Protein AF-A0A918NI86-F1 (afdb_monomer_lite)

Organism: NCBI:txid1220491

Secondary structure (DSSP, 8-state):
--PPPP-------------------------EEE-TTS-EEE-PPPTTEEEEEEE-SS-EEEEEEEEPSSSS--EEEEEEEE-SS-EEEEE-HHHHHTT--TTEEEEEEEEEEEGGG--EEEEEEETT-GGG-EEEEE-TT--EE-S--GGG--EE-

Structure (mmCIF, N/CA/C/O backbone):
data_AF-A0A918NI86-F1
#
_entry.id   AF-A0A918NI86-F1
#
loop_
_atom_site.group_PDB
_atom_site.id
_atom_site.type_symbol
_atom_site.label_atom_id
_atom_site.label_alt_id
_atom_site.label_comp_id
_atom_site.label_asym_id
_atom_site.label_entity_id
_atom_site.label_seq_id
_atom_site.pdbx_PDB_ins_code
_atom_site.Cartn_x
_atom_site.Cartn_y
_atom_site.Cartn_z
_atom_site.occupancy
_atom_site.B_iso_or_equiv
_atom_site.auth_seq_id
_atom_site.auth_comp_id
_atom_site.auth_asym_id
_atom_site.auth_atom_id
_atom_site.pdbx_PDB_model_num
ATOM 1 N N . MET A 1 1 ? 76.758 22.422 -2.476 1.00 47.75 1 MET A N 1
ATOM 2 C CA . MET A 1 1 ? 76.727 22.573 -1.001 1.00 47.75 1 MET A CA 1
ATOM 3 C C . MET A 1 1 ? 77.207 23.977 -0.661 1.00 47.75 1 MET A C 1
ATOM 5 O O . MET A 1 1 ? 78.309 24.311 -1.074 1.00 47.75 1 MET A O 1
ATOM 9 N N . PRO A 1 2 ? 76.367 24.819 -0.034 1.00 40.97 2 PRO A N 1
ATOM 10 C CA . PRO A 1 2 ? 76.560 25.102 1.392 1.00 40.97 2 PRO A CA 1
ATOM 11 C C . PRO A 1 2 ? 75.254 25.178 2.208 1.00 40.97 2 PRO A C 1
ATOM 13 O O . PRO A 1 2 ? 74.154 25.306 1.681 1.00 40.97 2 PRO A O 1
ATOM 16 N N . LYS A 1 3 ? 75.437 25.032 3.523 1.00 38.94 3 LYS A N 1
ATOM 17 C CA . LYS A 1 3 ? 74.439 24.899 4.589 1.00 38.94 3 LYS A CA 1
ATOM 18 C C . LYS A 1 3 ? 73.892 26.266 5.022 1.00 38.94 3 LYS A C 1
ATOM 20 O O . LYS A 1 3 ? 74.686 27.159 5.302 1.00 38.94 3 LYS A O 1
ATOM 25 N N . LEU A 1 4 ? 72.576 26.381 5.214 1.00 39.12 4 LEU A N 1
ATOM 26 C CA . LEU A 1 4 ? 71.973 27.428 6.048 1.00 39.12 4 LEU A CA 1
ATOM 27 C C . LEU A 1 4 ? 71.692 26.884 7.458 1.00 39.12 4 LEU A C 1
ATOM 29 O O . LEU A 1 4 ? 71.091 25.824 7.627 1.00 39.12 4 LEU A O 1
ATOM 33 N N . LYS A 1 5 ? 72.183 27.621 8.461 1.00 43.47 5 LYS A N 1
ATOM 34 C CA . LYS A 1 5 ? 71.916 27.461 9.900 1.00 43.47 5 LYS A CA 1
ATOM 35 C C . LYS A 1 5 ? 70.569 28.111 10.280 1.00 43.47 5 LYS A C 1
ATOM 37 O O . LYS A 1 5 ? 70.085 28.960 9.534 1.00 43.47 5 LYS A O 1
ATOM 42 N N . PRO A 1 6 ? 69.975 27.737 11.430 1.00 50.41 6 PRO A N 1
ATOM 43 C CA . PRO A 1 6 ? 68.584 28.036 11.756 1.00 50.41 6 PRO A CA 1
ATOM 44 C C . PRO A 1 6 ? 68.422 29.416 12.406 1.00 50.41 6 PRO A C 1
ATOM 46 O O . PRO A 1 6 ? 69.240 29.812 13.237 1.00 50.41 6 PRO A O 1
ATOM 49 N N . SER A 1 7 ? 67.325 30.107 12.088 1.00 40.97 7 SER A N 1
ATOM 50 C CA . SER A 1 7 ? 66.825 31.235 12.879 1.00 40.97 7 SER A CA 1
ATOM 51 C C . SER A 1 7 ? 65.544 30.828 13.601 1.00 40.97 7 SER A C 1
ATOM 53 O O . SER A 1 7 ? 64.702 30.109 13.063 1.00 40.97 7 SER A O 1
ATOM 55 N N . LYS A 1 8 ? 65.462 31.242 14.862 1.00 45.00 8 LYS A N 1
ATOM 56 C CA . LYS A 1 8 ? 64.440 30.882 15.837 1.00 45.00 8 LYS A CA 1
ATOM 57 C C . LYS A 1 8 ? 63.137 31.646 15.58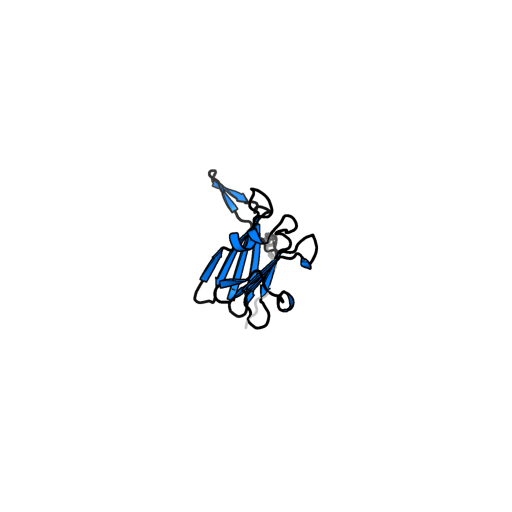4 1.00 45.00 8 LYS A C 1
ATOM 59 O O . LYS A 1 8 ? 63.160 32.845 15.351 1.00 45.00 8 LYS A O 1
ATOM 64 N N . ALA A 1 9 ? 62.042 30.917 15.782 1.00 42.56 9 ALA A N 1
ATOM 65 C CA . ALA A 1 9 ? 60.809 31.34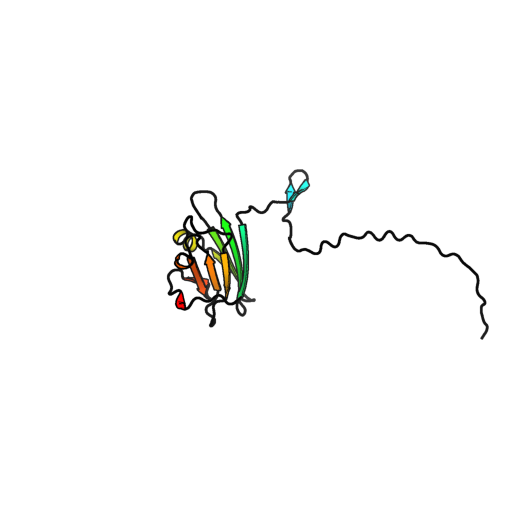3 16.441 1.00 42.56 9 ALA A CA 1
ATOM 66 C C . ALA A 1 9 ? 60.077 32.592 15.913 1.00 42.56 9 ALA A C 1
ATOM 68 O O . ALA A 1 9 ? 60.376 33.720 16.282 1.00 42.56 9 ALA A O 1
ATOM 69 N N . ALA A 1 10 ? 58.958 32.336 15.240 1.00 41.81 10 ALA A N 1
ATOM 70 C CA . ALA A 1 10 ? 57.693 32.992 15.559 1.00 41.81 10 ALA A CA 1
ATOM 71 C C . ALA A 1 10 ? 56.570 31.992 15.250 1.00 41.81 10 ALA A C 1
ATOM 73 O O . ALA A 1 10 ? 56.062 31.916 14.134 1.00 41.81 10 ALA A O 1
ATOM 74 N N . ALA A 1 11 ? 56.244 31.151 16.234 1.00 45.44 11 ALA A N 1
ATOM 75 C CA . ALA A 1 11 ? 55.051 30.320 16.190 1.00 45.44 11 ALA A CA 1
ATOM 76 C C . ALA A 1 11 ? 53.835 31.246 16.323 1.00 45.44 11 ALA A C 1
ATOM 78 O O . ALA A 1 11 ? 53.430 31.609 17.425 1.00 45.44 11 ALA A O 1
ATOM 79 N N . MET A 1 12 ? 53.291 31.681 15.188 1.00 41.47 12 MET A N 1
ATOM 80 C CA . MET A 1 12 ? 51.994 32.342 15.146 1.00 41.47 12 MET A CA 1
ATOM 81 C C . MET A 1 12 ? 50.923 31.278 15.395 1.00 41.47 12 MET A C 1
ATOM 83 O O . MET A 1 12 ? 50.584 30.489 14.513 1.00 41.47 12 MET A O 1
ATOM 87 N N . LEU A 1 13 ? 50.420 31.257 16.630 1.00 45.16 13 LEU A N 1
ATOM 88 C CA . LEU A 1 13 ? 49.147 30.655 17.008 1.00 45.16 13 LEU A CA 1
ATOM 89 C C . LEU A 1 13 ? 48.042 31.285 16.152 1.00 45.16 13 LEU A C 1
ATOM 91 O O . LEU A 1 13 ? 47.455 32.304 16.510 1.00 45.16 13 LEU A O 1
ATOM 95 N N . THR A 1 14 ? 47.751 30.678 15.007 1.00 51.53 14 THR A N 1
ATOM 96 C CA . THR A 1 14 ? 46.456 30.862 14.364 1.00 51.53 14 THR A CA 1
ATOM 97 C C . THR A 1 14 ? 45.475 29.990 15.127 1.00 51.53 14 THR A C 1
ATOM 99 O O . THR A 1 14 ? 45.365 28.784 14.917 1.00 51.53 14 THR A O 1
ATOM 102 N N . LEU A 1 15 ? 44.799 30.628 16.084 1.00 43.72 15 LEU A N 1
ATOM 103 C CA . LEU A 1 15 ? 43.601 30.124 16.735 1.00 43.72 15 LEU A CA 1
ATOM 104 C C . LEU A 1 15 ? 42.500 30.049 15.666 1.00 43.72 15 LEU A C 1
ATOM 106 O O . LEU A 1 15 ? 41.651 30.927 15.543 1.00 43.72 15 LEU A O 1
ATOM 110 N N . GLY A 1 16 ? 42.586 29.026 14.817 1.00 43.56 16 GLY A N 1
ATOM 111 C CA . GLY A 1 16 ? 41.539 28.662 13.884 1.00 43.56 16 GLY A CA 1
ATOM 112 C C . GLY A 1 16 ? 40.368 28.166 14.705 1.00 43.56 16 GLY A C 1
ATOM 113 O O . GLY A 1 16 ? 40.366 27.030 15.172 1.00 43.56 16 GLY A O 1
ATOM 114 N N . MET A 1 17 ? 39.405 29.054 14.922 1.00 42.84 17 MET A N 1
ATOM 115 C CA . MET A 1 17 ? 38.090 28.745 15.454 1.00 42.84 17 MET A CA 1
ATOM 116 C C . MET A 1 17 ? 37.458 27.735 14.486 1.00 42.84 17 MET A C 1
ATOM 118 O O . MET A 1 17 ? 36.810 28.111 13.511 1.00 42.84 17 MET A O 1
ATOM 122 N N . LEU A 1 18 ? 37.728 26.441 14.700 1.00 42.84 18 LEU A N 1
ATOM 123 C CA . LEU A 1 18 ? 36.951 25.368 14.105 1.00 42.84 18 LEU A CA 1
ATOM 124 C C . LEU A 1 18 ? 35.541 25.582 14.636 1.00 42.84 18 LEU A C 1
ATOM 126 O O . LEU A 1 18 ? 35.216 25.197 15.758 1.00 42.84 18 LEU A O 1
ATOM 130 N N . MET A 1 19 ? 34.716 26.248 13.832 1.00 47.19 19 MET A N 1
ATOM 131 C CA . MET A 1 19 ? 33.282 26.118 13.950 1.00 47.19 19 MET A CA 1
ATOM 132 C C . MET A 1 19 ? 33.003 24.634 13.762 1.00 47.19 19 MET A C 1
ATOM 134 O O . MET A 1 19 ? 32.966 24.124 12.642 1.00 47.19 19 MET A O 1
ATOM 138 N N . ALA A 1 20 ? 32.889 23.926 14.882 1.00 45.69 20 ALA A N 1
ATOM 139 C CA . ALA A 1 20 ? 32.252 22.635 14.933 1.00 45.69 20 ALA A CA 1
ATOM 140 C C . ALA A 1 20 ? 30.808 22.883 14.497 1.00 45.69 20 ALA A C 1
ATOM 142 O O . ALA A 1 20 ? 29.939 23.205 15.304 1.00 45.69 20 ALA A O 1
ATOM 143 N N . LEU A 1 21 ? 30.579 22.816 13.185 1.00 43.19 21 LEU A N 1
ATOM 144 C CA . LEU A 1 21 ? 29.254 22.591 12.641 1.00 43.19 21 LEU A CA 1
ATOM 145 C C . LEU A 1 21 ? 28.730 21.366 13.390 1.00 43.19 21 LEU A C 1
ATOM 147 O O . LEU A 1 21 ? 29.396 20.324 13.341 1.00 43.19 21 LEU A O 1
ATOM 151 N N . PRO A 1 22 ? 27.614 21.470 14.131 1.00 40.22 22 PRO A N 1
ATOM 152 C CA . PRO A 1 22 ? 27.037 20.298 14.752 1.00 40.22 22 PRO A CA 1
ATOM 153 C C . PRO A 1 22 ? 26.789 19.299 13.627 1.00 40.22 22 PRO A C 1
ATOM 155 O O . PRO A 1 22 ? 26.031 19.569 12.692 1.00 40.22 22 PRO A O 1
ATOM 158 N N . GLN A 1 23 ? 27.498 18.173 13.683 1.00 42.09 23 GLN A N 1
ATOM 159 C CA . GLN A 1 23 ? 27.260 17.037 12.811 1.00 42.09 23 GLN A CA 1
ATOM 160 C C . GLN A 1 23 ? 25.891 16.478 13.191 1.00 42.09 23 GLN A C 1
ATOM 162 O O . GLN A 1 23 ? 25.770 15.545 13.980 1.00 42.09 23 GLN A O 1
ATOM 167 N N . LEU A 1 24 ? 24.838 17.089 12.647 1.00 39.25 24 LEU A N 1
ATOM 168 C CA . LEU A 1 24 ? 23.492 16.543 12.640 1.00 39.25 24 LEU A CA 1
ATOM 169 C C . LEU A 1 24 ? 23.485 15.373 11.657 1.00 39.25 24 LEU A C 1
ATOM 171 O O . LEU A 1 24 ? 22.993 15.457 10.535 1.00 39.25 24 LEU A O 1
ATOM 175 N N . SER A 1 25 ? 24.078 14.266 12.092 1.00 45.84 25 SER A N 1
ATOM 176 C CA . SER A 1 25 ? 23.818 12.960 11.517 1.00 45.84 25 SER A CA 1
ATOM 177 C C . SER A 1 25 ? 22.459 12.495 12.039 1.00 45.84 25 SER A C 1
ATOM 179 O O . SER A 1 25 ? 22.364 11.904 13.108 1.00 45.84 25 SER A O 1
ATOM 181 N N . SER A 1 26 ? 21.390 12.854 11.327 1.00 37.34 26 SER A N 1
ATOM 182 C CA . SER A 1 26 ? 20.126 12.108 11.307 1.00 37.34 26 SER A CA 1
ATOM 183 C C . SER A 1 26 ? 19.201 12.674 10.232 1.00 37.34 26 SER A C 1
ATOM 185 O O . SER A 1 26 ? 18.771 13.827 10.283 1.00 37.34 26 SER A O 1
ATOM 187 N N . ALA A 1 27 ? 18.847 11.819 9.278 1.00 51.34 27 ALA A N 1
ATOM 188 C CA . ALA A 1 27 ? 17.805 12.044 8.295 1.00 51.34 27 ALA A CA 1
ATOM 189 C C . ALA A 1 27 ? 16.441 12.278 8.971 1.00 51.34 27 ALA A C 1
ATOM 191 O O . ALA A 1 27 ? 15.904 11.391 9.623 1.00 51.34 27 ALA A O 1
ATOM 192 N N . ASN A 1 28 ? 15.872 13.468 8.781 1.00 39.81 28 ASN A N 1
ATOM 193 C CA . ASN A 1 28 ? 14.433 13.737 8.797 1.00 39.81 28 ASN A CA 1
ATOM 194 C C . ASN A 1 28 ? 14.230 15.107 8.145 1.00 39.81 28 ASN A C 1
ATOM 196 O O . ASN A 1 28 ? 14.284 16.138 8.806 1.00 39.81 28 ASN A O 1
ATOM 200 N N . GLY A 1 29 ? 14.067 15.141 6.818 1.00 45.06 29 GLY A N 1
ATOM 201 C CA . GLY A 1 29 ? 13.841 16.400 6.107 1.00 45.06 29 GLY A CA 1
ATOM 202 C C . GLY A 1 29 ? 12.597 17.096 6.660 1.00 45.06 29 GLY A C 1
ATOM 203 O O . GLY A 1 29 ? 11.499 16.549 6.545 1.00 45.06 29 GLY A O 1
ATOM 204 N N . VAL A 1 30 ? 12.764 18.266 7.274 1.00 51.97 30 VAL A N 1
ATOM 205 C CA . VAL A 1 30 ? 11.662 19.127 7.718 1.00 51.97 30 VAL A CA 1
ATOM 206 C C . VAL A 1 30 ? 11.119 19.834 6.481 1.00 51.97 30 VAL A C 1
ATOM 208 O O . VAL A 1 30 ? 11.858 20.499 5.759 1.00 51.97 30 VAL A O 1
ATOM 211 N N . SER A 1 31 ? 9.832 19.647 6.188 1.00 59.88 31 SER A N 1
ATOM 212 C CA . SER A 1 31 ? 9.180 20.383 5.105 1.00 59.88 31 SER A CA 1
ATOM 213 C C . SER A 1 31 ? 8.971 21.822 5.571 1.00 59.88 31 SER A C 1
ATOM 215 O O . SER A 1 31 ? 8.293 22.047 6.567 1.00 59.88 31 SER A O 1
ATOM 217 N N . VAL A 1 32 ? 9.571 22.789 4.878 1.00 70.69 32 VAL A N 1
ATOM 218 C CA . VAL A 1 32 ? 9.447 24.217 5.200 1.00 70.69 32 VAL A CA 1
ATOM 219 C C . VAL A 1 32 ? 8.579 24.926 4.166 1.00 70.69 32 VAL A C 1
ATOM 221 O O . VAL A 1 32 ? 8.672 24.639 2.972 1.00 70.69 32 VAL A O 1
ATOM 224 N N . LYS A 1 33 ? 7.736 25.857 4.615 1.00 73.81 33 LYS A N 1
ATOM 225 C CA . LYS A 1 33 ? 6.967 26.763 3.749 1.00 73.81 33 LYS A CA 1
ATOM 226 C C . LYS A 1 33 ? 7.382 28.200 4.049 1.00 73.81 33 LYS A C 1
ATOM 228 O O . LYS A 1 33 ? 7.582 28.554 5.208 1.00 73.81 33 LYS A O 1
ATOM 233 N N . ARG A 1 34 ? 7.511 29.024 3.008 1.00 82.94 34 ARG A N 1
ATOM 234 C CA . ARG A 1 34 ? 7.725 30.468 3.153 1.00 82.94 34 ARG A CA 1
ATOM 235 C C . ARG A 1 34 ? 6.374 31.146 3.387 1.00 82.94 34 ARG A C 1
ATOM 237 O O . ARG A 1 34 ? 5.466 30.963 2.577 1.00 82.94 34 ARG A O 1
ATOM 244 N N . GLY A 1 35 ? 6.232 31.853 4.504 1.00 77.25 35 GLY A N 1
ATOM 245 C CA . GLY A 1 35 ? 5.045 32.652 4.802 1.00 77.25 35 GLY A CA 1
ATOM 246 C C . GLY A 1 35 ? 5.022 33.966 4.026 1.00 77.25 35 GLY A C 1
ATOM 247 O O . GLY A 1 35 ? 6.013 34.358 3.406 1.00 77.25 35 GLY A O 1
ATOM 248 N N . GLU A 1 36 ? 3.878 34.646 4.069 1.00 78.44 36 GLU A N 1
ATOM 249 C CA . GLU A 1 36 ? 3.674 35.956 3.427 1.00 78.44 36 GLU A CA 1
ATOM 250 C C . GLU A 1 36 ? 4.553 37.056 4.041 1.00 78.44 36 GLU A C 1
ATOM 252 O O . GLU A 1 36 ? 4.890 38.030 3.377 1.00 78.44 36 GLU A O 1
ATOM 257 N N . ASP A 1 37 ? 5.011 36.856 5.277 1.00 81.44 37 ASP A N 1
ATOM 258 C CA . ASP A 1 37 ? 5.978 37.705 5.977 1.00 81.44 37 ASP A CA 1
ATOM 259 C C . ASP A 1 37 ? 7.443 37.422 5.581 1.00 81.44 37 ASP A C 1
ATOM 261 O O . ASP A 1 37 ? 8.381 38.011 6.121 1.00 81.44 37 ASP A O 1
ATOM 265 N N . GLY A 1 38 ? 7.659 36.489 4.650 1.00 76.75 38 GLY A N 1
ATOM 266 C CA . GLY A 1 38 ? 8.971 36.088 4.163 1.00 76.75 38 GLY A CA 1
ATOM 267 C C . GLY A 1 38 ? 9.740 35.138 5.083 1.00 76.75 38 GLY A C 1
ATOM 268 O O . GLY A 1 38 ? 10.839 34.732 4.693 1.00 76.75 38 GLY A O 1
ATOM 269 N N . ARG A 1 39 ? 9.194 34.746 6.244 1.00 78.69 39 ARG A N 1
ATOM 270 C CA . ARG A 1 39 ? 9.834 33.794 7.165 1.00 78.69 39 ARG A CA 1
ATOM 271 C C . ARG A 1 39 ? 9.581 32.350 6.741 1.00 78.69 39 ARG A C 1
ATOM 273 O O . ARG A 1 39 ? 8.591 32.031 6.082 1.00 78.69 39 ARG A O 1
ATOM 280 N N . TYR A 1 40 ? 10.503 31.462 7.108 1.00 70.81 40 TYR A N 1
ATOM 281 C CA . TYR A 1 40 ? 10.361 30.026 6.877 1.00 70.81 40 TYR A CA 1
ATOM 282 C C . TYR A 1 40 ? 9.749 29.365 8.105 1.00 70.81 40 TYR A C 1
ATOM 284 O O . TYR A 1 40 ? 10.294 29.455 9.202 1.00 70.81 40 TYR A O 1
ATOM 292 N N . TYR A 1 41 ? 8.637 28.672 7.895 1.00 70.00 41 TYR A N 1
ATOM 293 C CA . TYR A 1 41 ? 7.942 27.923 8.930 1.00 70.00 41 TYR A CA 1
ATOM 294 C C . TYR A 1 41 ? 8.146 26.436 8.698 1.00 70.00 41 TYR A C 1
ATOM 296 O O . TYR A 1 41 ? 7.972 25.946 7.576 1.00 70.00 41 TYR A O 1
ATOM 304 N N . ALA A 1 42 ? 8.498 25.719 9.764 1.00 64.38 42 ALA A N 1
ATOM 305 C CA . ALA A 1 42 ? 8.408 24.272 9.771 1.00 64.38 42 ALA A CA 1
ATOM 306 C C . ALA A 1 42 ? 6.931 23.901 9.618 1.00 64.38 42 ALA A C 1
ATOM 308 O O . ALA A 1 42 ? 6.098 24.256 10.448 1.00 64.38 42 ALA A O 1
ATOM 309 N N . VAL A 1 43 ? 6.601 23.222 8.525 1.00 62.50 43 VAL A N 1
ATOM 310 C CA . VAL A 1 43 ? 5.285 22.621 8.363 1.00 62.50 43 VAL A CA 1
ATOM 311 C C . VAL A 1 43 ? 5.330 21.324 9.150 1.00 62.50 43 VAL A C 1
ATOM 313 O O . VAL A 1 43 ? 6.003 20.371 8.742 1.00 62.50 43 VAL A O 1
ATOM 316 N N . GLU A 1 44 ? 4.640 21.290 10.289 1.00 47.03 44 GLU A N 1
ATOM 317 C CA . GLU A 1 44 ? 4.349 20.021 10.943 1.00 47.03 44 GLU A CA 1
ATOM 318 C C . GLU A 1 44 ? 3.646 19.126 9.927 1.00 47.03 44 GLU A C 1
ATOM 320 O O . GLU A 1 44 ? 2.616 19.479 9.346 1.00 47.03 44 GLU A O 1
ATOM 325 N N . ARG A 1 45 ? 4.246 17.963 9.654 1.00 54.03 45 ARG A N 1
ATOM 326 C CA . ARG A 1 45 ? 3.550 16.942 8.882 1.00 54.03 45 ARG A CA 1
ATOM 327 C C . ARG A 1 45 ? 2.332 16.560 9.704 1.00 54.03 45 ARG A C 1
ATOM 329 O O . ARG A 1 45 ? 2.514 16.232 10.878 1.00 54.03 45 ARG A O 1
ATOM 336 N N . PRO A 1 46 ? 1.125 16.575 9.125 1.00 53.19 46 PRO A N 1
ATOM 337 C CA . PRO A 1 46 ? -0.020 16.109 9.871 1.00 53.19 46 PRO A CA 1
ATOM 338 C C . PRO A 1 46 ? 0.279 14.664 10.292 1.00 53.19 46 PRO A C 1
ATOM 340 O O . PRO A 1 46 ? 0.715 13.846 9.476 1.00 53.19 46 PRO A O 1
ATOM 343 N N . SER A 1 47 ? 0.111 14.367 11.583 1.00 55.72 47 SER A N 1
ATOM 344 C CA . SER A 1 47 ? 0.347 13.037 12.176 1.00 55.72 47 SER A CA 1
ATOM 345 C C . SER A 1 47 ? -0.470 11.931 11.493 1.00 55.72 47 SER A C 1
ATOM 347 O O . SER A 1 47 ? -0.189 10.744 11.653 1.00 55.72 47 SER A O 1
ATOM 349 N N . SER A 1 48 ? -1.450 12.337 10.687 1.00 69.69 48 SER A N 1
ATOM 350 C CA . SER A 1 48 ? -2.272 11.527 9.810 1.00 69.69 48 SER A CA 1
ATOM 351 C C . SER A 1 48 ? -1.602 11.073 8.516 1.00 69.69 48 SER A C 1
ATOM 353 O O . SER A 1 48 ? -2.263 10.351 7.786 1.00 69.69 48 SER A O 1
ATOM 355 N N . MET A 1 49 ? -0.359 11.450 8.184 1.00 76.50 49 MET A N 1
ATOM 356 C CA . MET A 1 49 ? 0.288 11.047 6.924 1.00 76.50 49 MET A CA 1
ATOM 357 C C . MET A 1 49 ? 1.451 10.071 7.137 1.00 76.50 49 MET A C 1
ATOM 359 O O . MET A 1 49 ? 2.427 10.382 7.820 1.00 76.50 49 MET A O 1
ATOM 363 N N . GLN A 1 50 ? 1.411 8.926 6.455 1.00 80.81 50 GLN A N 1
ATOM 364 C CA . GLN A 1 50 ? 2.505 7.962 6.387 1.00 80.81 50 GLN A CA 1
ATOM 365 C C . GLN A 1 50 ? 3.006 7.757 4.965 1.00 80.81 50 GLN A C 1
ATOM 367 O O . GLN A 1 50 ? 2.263 7.823 3.988 1.00 80.81 50 GLN A O 1
ATOM 372 N N . ARG A 1 51 ? 4.313 7.519 4.849 1.00 84.75 51 ARG A N 1
ATOM 373 C CA . ARG A 1 51 ? 4.969 7.216 3.580 1.00 84.75 51 ARG A CA 1
ATOM 374 C C . ARG A 1 51 ? 5.774 5.942 3.734 1.00 84.75 51 ARG A C 1
ATOM 376 O O . ARG A 1 51 ? 6.560 5.823 4.672 1.0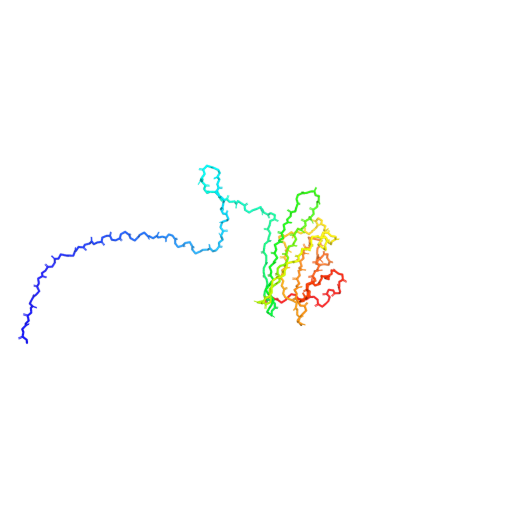0 84.75 51 ARG A O 1
ATOM 383 N N . ARG A 1 52 ? 5.590 5.015 2.804 1.00 85.56 52 ARG A N 1
ATOM 384 C CA . ARG A 1 52 ? 6.348 3.766 2.722 1.00 85.56 52 ARG A CA 1
ATOM 385 C C . ARG A 1 52 ? 6.825 3.570 1.295 1.00 85.56 52 ARG A C 1
ATOM 387 O O . ARG A 1 52 ? 6.204 4.067 0.356 1.00 85.56 52 ARG A O 1
ATOM 394 N N . SER A 1 53 ? 7.933 2.868 1.142 1.00 87.25 53 SER A N 1
ATOM 395 C CA . SER A 1 53 ? 8.468 2.501 -0.160 1.00 87.25 53 SER A CA 1
ATOM 396 C C . SER A 1 53 ? 8.986 1.076 -0.122 1.00 87.25 53 SER A C 1
ATOM 398 O O . SER A 1 53 ? 9.516 0.656 0.904 1.00 87.25 53 SER A O 1
ATOM 400 N N . ALA A 1 54 ? 8.841 0.374 -1.236 1.00 85.56 54 ALA A N 1
ATOM 401 C CA . ALA A 1 54 ? 9.378 -0.960 -1.457 1.00 85.56 54 ALA A CA 1
ATOM 402 C C . ALA A 1 54 ? 9.963 -1.019 -2.874 1.00 85.56 54 ALA A C 1
ATOM 404 O O . ALA A 1 54 ? 9.466 -0.334 -3.768 1.00 85.56 54 ALA A O 1
ATOM 405 N N . ASP A 1 55 ? 11.015 -1.808 -3.073 1.00 83.94 55 ASP A N 1
ATOM 406 C CA . ASP A 1 55 ? 11.582 -2.079 -4.396 1.00 83.94 55 ASP A CA 1
ATOM 407 C C . ASP A 1 55 ? 11.411 -3.566 -4.710 1.00 83.94 55 ASP A C 1
ATOM 409 O O . ASP A 1 55 ? 11.994 -4.430 -4.055 1.00 83.94 55 ASP A O 1
ATOM 413 N N . CYS A 1 56 ? 10.557 -3.860 -5.686 1.00 80.25 56 CYS A N 1
ATOM 414 C CA . CYS A 1 56 ? 10.087 -5.200 -5.997 1.00 80.25 56 CYS A CA 1
ATOM 415 C C . CYS A 1 56 ? 10.571 -5.642 -7.374 1.00 80.25 56 CYS A C 1
ATOM 417 O O . CYS A 1 56 ? 9.809 -5.639 -8.340 1.00 80.25 56 CYS A O 1
ATOM 419 N N . LYS A 1 57 ? 11.843 -6.061 -7.448 1.00 76.12 57 LYS A N 1
ATOM 420 C CA . LYS A 1 57 ? 12.476 -6.635 -8.653 1.00 76.12 57 LYS A CA 1
ATOM 421 C C . LYS A 1 57 ? 12.281 -5.756 -9.898 1.00 76.12 57 LYS A C 1
ATOM 423 O O . LYS A 1 57 ? 11.748 -6.208 -10.910 1.00 76.12 57 LYS A O 1
ATOM 428 N N . GLY A 1 58 ? 12.724 -4.502 -9.813 1.00 68.69 58 GLY A N 1
ATOM 429 C CA . GLY A 1 58 ? 12.626 -3.544 -10.919 1.00 68.69 58 GLY A CA 1
ATOM 430 C C . GLY A 1 58 ? 11.329 -2.743 -10.923 1.00 68.69 58 GLY A C 1
ATOM 431 O O . GLY A 1 58 ? 11.063 -2.034 -11.884 1.00 68.69 58 GLY A O 1
ATOM 432 N N . ILE A 1 59 ? 10.535 -2.839 -9.855 1.00 73.06 59 ILE A N 1
ATOM 433 C CA . ILE A 1 59 ? 9.364 -2.001 -9.629 1.00 73.06 59 ILE A CA 1
ATOM 434 C C . ILE A 1 59 ? 9.580 -1.215 -8.343 1.00 73.06 59 ILE A C 1
ATOM 436 O O . ILE A 1 59 ? 9.475 -1.763 -7.246 1.00 73.06 59 ILE A O 1
ATOM 440 N N . SER A 1 60 ? 9.834 0.085 -8.472 1.00 77.88 60 SER A N 1
ATOM 441 C CA . SER A 1 60 ? 9.856 0.981 -7.321 1.00 77.88 60 SER A CA 1
ATOM 442 C C . SER A 1 60 ? 8.435 1.380 -6.961 1.00 77.88 60 SER A C 1
ATOM 444 O O . SER A 1 60 ? 7.699 1.915 -7.793 1.00 77.88 60 SER A O 1
ATOM 446 N N . VAL A 1 61 ? 8.062 1.120 -5.713 1.00 77.25 61 VAL A N 1
ATOM 447 C CA . VAL A 1 61 ? 6.740 1.380 -5.163 1.00 77.25 61 VAL A CA 1
ATOM 448 C C . VAL A 1 61 ? 6.861 2.448 -4.101 1.00 77.25 61 VAL A C 1
ATOM 450 O O . VAL A 1 61 ? 7.624 2.307 -3.145 1.00 77.25 61 VAL A O 1
ATOM 453 N N . ARG A 1 62 ? 6.049 3.495 -4.207 1.00 82.06 62 ARG A N 1
ATOM 454 C CA . ARG A 1 62 ? 5.883 4.466 -3.127 1.00 82.06 62 ARG A CA 1
ATOM 455 C C . ARG A 1 62 ? 4.425 4.603 -2.763 1.00 82.06 62 ARG A C 1
ATOM 457 O O . ARG A 1 62 ? 3.626 4.986 -3.606 1.00 82.06 62 ARG A O 1
ATOM 464 N N . MET A 1 63 ? 4.121 4.380 -1.494 1.00 82.31 63 MET A N 1
ATOM 465 C CA . MET A 1 63 ? 2.816 4.632 -0.916 1.00 82.31 63 MET A CA 1
ATOM 466 C C . MET A 1 63 ? 2.841 5.914 -0.090 1.00 82.31 63 MET A C 1
ATOM 468 O O . MET A 1 63 ? 3.736 6.129 0.734 1.00 82.31 63 MET A O 1
ATOM 472 N N . ILE A 1 64 ? 1.833 6.752 -0.295 1.00 82.50 64 ILE A N 1
ATOM 473 C CA . ILE A 1 64 ? 1.510 7.880 0.578 1.00 82.50 64 ILE A CA 1
ATOM 474 C C . ILE A 1 64 ? 0.103 7.632 1.083 1.00 82.50 64 ILE A C 1
ATOM 476 O O . ILE A 1 64 ? -0.808 7.596 0.267 1.00 82.50 64 ILE A O 1
ATOM 480 N N . ALA A 1 65 ? -0.037 7.451 2.389 1.00 80.12 65 ALA A N 1
ATOM 481 C CA . ALA A 1 65 ? -1.287 7.152 3.058 1.00 80.12 65 ALA A CA 1
ATOM 482 C C . ALA A 1 65 ? -1.652 8.299 4.008 1.00 80.12 65 ALA A C 1
ATOM 484 O O . ALA A 1 65 ? -0.787 8.753 4.759 1.00 80.12 65 ALA A O 1
ATOM 485 N N . GLN A 1 66 ? -2.891 8.788 3.968 1.00 79.19 66 GLN A N 1
ATOM 486 C CA . GLN A 1 66 ? -3.353 9.883 4.824 1.00 79.19 66 GLN A CA 1
ATOM 487 C C . GLN A 1 66 ? -4.711 9.567 5.457 1.00 79.19 66 GLN A C 1
ATOM 489 O O . GLN A 1 66 ? -5.620 9.185 4.726 1.00 79.19 66 GLN A O 1
ATOM 494 N N . LEU A 1 67 ? -4.854 9.775 6.774 1.00 74.50 67 LEU A N 1
ATOM 495 C CA . LEU A 1 67 ? -6.164 9.775 7.438 1.00 74.50 67 LEU A CA 1
ATOM 496 C C . LEU A 1 67 ? -6.936 11.042 7.060 1.00 74.50 67 LEU A C 1
ATOM 498 O O . LEU A 1 67 ? -6.429 12.156 7.245 1.00 74.50 67 LEU A O 1
ATOM 502 N N . LEU A 1 68 ? -8.151 10.864 6.550 1.00 71.50 68 LEU A N 1
ATOM 503 C CA . LEU A 1 68 ? -9.074 11.958 6.254 1.00 71.50 68 LEU A CA 1
ATOM 504 C C . LEU A 1 68 ? -9.963 12.235 7.480 1.00 71.50 68 LEU A C 1
ATOM 506 O O . LEU A 1 68 ? -10.321 11.329 8.229 1.00 71.50 68 LEU A O 1
ATOM 510 N N . HIS A 1 69 ? -10.277 13.507 7.739 1.00 62.12 69 HIS A N 1
ATOM 511 C CA . HIS A 1 69 ? -11.182 13.896 8.824 1.00 62.12 69 HIS A CA 1
ATOM 512 C C . HIS A 1 69 ? -12.615 13.943 8.289 1.00 62.12 69 HIS A C 1
ATOM 514 O O . HIS A 1 69 ? -12.907 14.764 7.423 1.00 62.12 69 HIS A O 1
ATOM 520 N N . GLY A 1 70 ? -13.505 13.090 8.803 1.00 55.56 70 GLY A N 1
ATOM 521 C CA . GLY A 1 70 ? -14.879 13.037 8.297 1.00 55.56 70 GLY A CA 1
ATOM 522 C C . GLY A 1 70 ? -15.792 12.082 9.054 1.00 55.56 70 GLY A C 1
ATOM 523 O O . GLY A 1 70 ? -16.759 12.552 9.645 1.00 55.56 70 GLY A O 1
ATOM 524 N N . ARG A 1 71 ? -15.479 10.777 9.057 1.00 46.06 71 ARG A N 1
ATOM 525 C CA . ARG A 1 71 ? -16.151 9.675 9.786 1.00 46.06 71 ARG A CA 1
ATOM 526 C C . ARG A 1 71 ? -15.317 8.390 9.590 1.00 46.06 71 ARG A C 1
ATOM 528 O O . ARG A 1 71 ? -15.209 7.924 8.467 1.00 46.06 71 ARG A O 1
ATOM 535 N N . GLY A 1 72 ? -14.754 7.802 10.648 1.00 57.66 72 GLY A N 1
ATOM 536 C CA . GLY A 1 72 ? -14.031 6.516 10.568 1.00 57.66 72 GLY A CA 1
ATOM 537 C C . GLY A 1 72 ? -12.586 6.573 10.035 1.00 57.66 72 GLY A C 1
ATOM 538 O O . GLY A 1 72 ? -11.985 7.644 9.922 1.00 57.66 72 GLY A O 1
ATOM 539 N N . THR A 1 73 ? -12.011 5.395 9.756 1.00 62.53 73 THR A N 1
ATOM 540 C CA . THR A 1 73 ? -10.653 5.218 9.204 1.00 62.53 73 THR A CA 1
ATOM 541 C C . THR A 1 73 ? -10.685 5.357 7.683 1.00 62.53 73 THR A C 1
ATOM 543 O O . THR A 1 73 ? -10.677 4.372 6.952 1.00 62.53 73 THR A O 1
ATOM 546 N N . GLU A 1 74 ? -10.716 6.590 7.191 1.00 62.88 74 GLU A N 1
ATOM 547 C CA . GLU A 1 74 ? -10.593 6.864 5.757 1.00 62.88 74 GLU A CA 1
ATOM 548 C C . GLU A 1 74 ? -9.125 7.038 5.378 1.00 62.88 74 GLU A C 1
ATOM 550 O O . GLU A 1 74 ? -8.420 7.868 5.959 1.00 62.88 74 GLU A O 1
ATOM 555 N N . LEU A 1 75 ? -8.659 6.269 4.395 1.00 68.12 75 LEU A N 1
ATOM 556 C CA . LEU A 1 75 ? -7.260 6.235 3.996 1.00 68.12 75 LEU A CA 1
ATOM 557 C C . LEU A 1 75 ? -7.107 6.603 2.522 1.00 68.12 75 LEU A C 1
ATOM 559 O O . LEU A 1 75 ? -7.470 5.863 1.612 1.00 68.12 75 LEU A O 1
ATOM 563 N N . PHE A 1 76 ? -6.485 7.750 2.266 1.00 70.38 76 PHE A N 1
ATOM 564 C CA . PHE A 1 76 ? -6.031 8.076 0.921 1.00 70.38 76 PHE A CA 1
ATOM 565 C C . PHE A 1 76 ? -4.679 7.414 0.680 1.00 70.38 76 PHE A C 1
ATOM 567 O O . PHE A 1 76 ? -3.689 7.922 1.197 1.00 70.38 76 PHE A O 1
ATOM 574 N N . ALA A 1 77 ? -4.618 6.327 -0.098 1.00 70.56 77 ALA A N 1
ATOM 575 C CA . ALA A 1 77 ? -3.354 5.771 -0.578 1.00 70.56 77 ALA A CA 1
ATOM 576 C C . ALA A 1 77 ? -3.115 6.114 -2.048 1.00 70.56 77 ALA A C 1
ATOM 578 O O . ALA A 1 77 ? -3.941 5.826 -2.916 1.00 70.56 77 ALA A O 1
ATOM 579 N N . ARG A 1 78 ? -1.937 6.668 -2.341 1.00 75.00 78 ARG A N 1
ATOM 580 C CA . ARG A 1 78 ? -1.403 6.732 -3.705 1.00 75.00 78 ARG A CA 1
ATOM 581 C C . ARG A 1 78 ? -0.206 5.814 -3.823 1.00 75.00 78 ARG A C 1
ATOM 583 O O . ARG A 1 78 ? 0.744 5.985 -3.061 1.00 75.00 78 ARG A O 1
ATOM 590 N N . ILE A 1 79 ? -0.240 4.914 -4.799 1.00 71.38 79 ILE A N 1
ATOM 591 C CA . ILE A 1 79 ? 0.853 4.007 -5.122 1.00 71.38 79 ILE A CA 1
ATOM 592 C C . ILE A 1 79 ? 1.484 4.415 -6.440 1.00 71.38 79 ILE A C 1
ATOM 594 O O . ILE A 1 79 ? 0.836 4.456 -7.480 1.00 71.38 79 ILE A O 1
ATOM 598 N N . ILE A 1 80 ? 2.761 4.767 -6.366 1.00 73.50 80 ILE A N 1
ATOM 599 C CA . ILE A 1 80 ? 3.570 5.144 -7.518 1.00 73.50 80 ILE A CA 1
ATOM 600 C C . ILE A 1 80 ? 4.424 3.942 -7.878 1.00 73.50 80 ILE A C 1
ATOM 602 O O . ILE A 1 80 ? 5.193 3.496 -7.035 1.00 73.50 80 ILE A O 1
ATOM 606 N N . VAL A 1 81 ? 4.267 3.450 -9.101 1.00 74.00 81 VAL A N 1
ATOM 607 C CA . VAL A 1 81 ? 4.970 2.299 -9.671 1.00 74.00 81 VAL A CA 1
ATOM 608 C C . VAL A 1 81 ? 5.904 2.826 -10.751 1.00 74.00 81 VAL A C 1
ATOM 610 O O . VAL A 1 81 ? 5.442 3.460 -11.702 1.00 74.00 81 VAL A O 1
ATOM 613 N N . SER A 1 82 ? 7.202 2.576 -10.611 1.00 77.44 82 SER A N 1
ATOM 614 C CA . SER A 1 82 ? 8.204 2.936 -11.616 1.00 77.44 82 SER A CA 1
ATOM 615 C C . SER A 1 82 ? 9.013 1.715 -12.033 1.00 77.44 82 SER A C 1
ATOM 617 O O . SER A 1 82 ? 9.568 1.041 -11.168 1.00 77.44 82 SER A O 1
ATOM 619 N N . ASP A 1 83 ? 9.078 1.450 -13.339 1.00 77.00 83 ASP A N 1
ATOM 620 C CA . ASP A 1 83 ? 9.874 0.365 -13.941 1.00 77.00 83 ASP A CA 1
ATOM 621 C C . ASP A 1 83 ? 11.210 0.861 -14.539 1.00 77.00 83 ASP A C 1
ATOM 623 O O . ASP A 1 83 ? 11.890 0.148 -15.275 1.00 77.00 83 ASP A O 1
ATOM 627 N N . GLY A 1 84 ? 11.579 2.113 -14.242 1.00 74.75 84 GLY A N 1
ATOM 628 C CA . GLY A 1 84 ? 12.751 2.801 -14.786 1.00 74.75 84 GLY A CA 1
ATOM 629 C C . GLY A 1 84 ? 12.496 3.541 -16.104 1.00 74.75 84 GLY A C 1
ATOM 630 O O . GLY A 1 84 ? 13.126 4.572 -16.334 1.00 74.75 84 GLY A O 1
ATOM 631 N N . ALA A 1 85 ? 11.549 3.088 -16.931 1.00 77.50 85 ALA A N 1
ATOM 632 C CA . ALA A 1 85 ? 11.181 3.748 -18.188 1.00 77.50 85 ALA A CA 1
ATOM 633 C C . ALA A 1 85 ? 9.889 4.568 -18.054 1.00 77.50 85 ALA A C 1
ATOM 635 O O . ALA A 1 85 ? 9.775 5.666 -18.596 1.00 77.50 85 ALA A O 1
ATOM 636 N N . ASN A 1 86 ? 8.927 4.051 -17.294 1.00 75.88 86 ASN A N 1
ATOM 637 C CA . ASN A 1 86 ? 7.606 4.615 -17.092 1.00 75.88 86 ASN A CA 1
ATOM 638 C C . ASN A 1 86 ? 7.322 4.782 -15.601 1.00 75.88 86 ASN A C 1
ATOM 640 O O . ASN A 1 86 ? 7.756 3.995 -14.760 1.00 75.88 86 ASN A O 1
ATOM 644 N N . THR A 1 87 ? 6.547 5.812 -15.263 1.00 80.69 87 THR A N 1
ATOM 645 C CA . THR A 1 87 ? 6.028 6.009 -13.907 1.00 80.69 87 THR A CA 1
ATOM 646 C C . THR A 1 87 ? 4.517 6.136 -13.964 1.00 80.69 87 THR A C 1
ATOM 648 O O . THR A 1 87 ? 3.982 6.970 -14.690 1.00 80.69 87 THR A O 1
ATOM 651 N N . ARG A 1 88 ? 3.830 5.299 -13.189 1.00 78.88 88 ARG A N 1
ATOM 652 C CA . ARG A 1 88 ? 2.369 5.241 -13.099 1.00 78.88 88 ARG A CA 1
ATOM 653 C C . ARG A 1 88 ? 1.948 5.512 -11.663 1.00 78.88 88 ARG A C 1
ATOM 655 O O . ARG A 1 88 ? 2.640 5.110 -10.731 1.00 78.88 88 ARG A O 1
ATOM 662 N N . ALA A 1 89 ? 0.831 6.207 -11.483 1.00 80.19 89 ALA A N 1
ATOM 663 C CA . ALA A 1 89 ? 0.272 6.483 -10.168 1.00 80.19 89 ALA A CA 1
ATOM 664 C C . ALA A 1 89 ? -1.152 5.937 -10.094 1.00 80.19 89 ALA A C 1
ATOM 666 O O . ALA A 1 89 ? -1.998 6.301 -10.905 1.00 80.19 89 ALA A O 1
ATOM 667 N N . PHE A 1 90 ? -1.398 5.102 -9.093 1.00 76.19 90 PHE A N 1
ATOM 668 C CA . PHE A 1 90 ? -2.694 4.511 -8.797 1.00 76.19 90 PHE A CA 1
ATOM 669 C C . PHE A 1 90 ? -3.207 5.103 -7.492 1.00 76.19 90 PHE A C 1
ATOM 671 O O . PHE A 1 90 ? -2.456 5.236 -6.521 1.00 76.19 90 PHE A O 1
ATOM 678 N N . GLN A 1 91 ? -4.470 5.503 -7.478 1.00 80.88 91 GLN A N 1
ATOM 679 C CA . GLN A 1 91 ? -5.153 5.946 -6.273 1.00 80.88 91 GLN A CA 1
ATOM 680 C C . GLN A 1 91 ? -6.048 4.805 -5.808 1.00 80.88 91 GLN A C 1
ATOM 682 O O . GLN A 1 91 ? -6.803 4.285 -6.615 1.00 80.88 91 GLN A O 1
ATOM 687 N N . LEU A 1 92 ? -5.926 4.420 -4.539 1.00 72.94 92 LEU A N 1
ATOM 688 C CA . LEU A 1 92 ? -6.594 3.241 -3.974 1.00 72.94 92 LEU A CA 1
ATOM 689 C C . LEU A 1 92 ? -7.642 3.598 -2.915 1.00 72.94 92 LEU A C 1
ATOM 691 O O . LEU A 1 92 ? -7.906 2.813 -2.012 1.00 72.94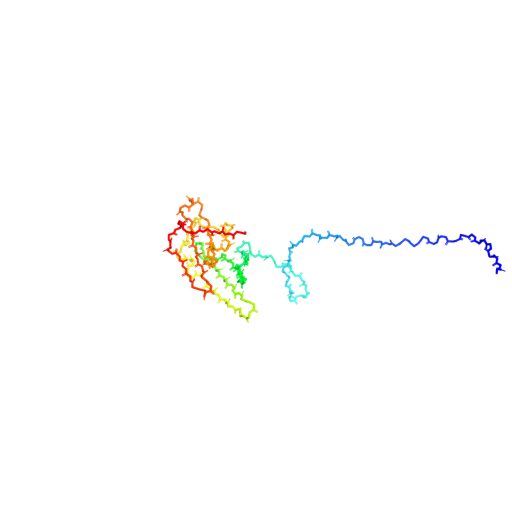 92 LEU A O 1
ATOM 695 N N . SER A 1 93 ? -8.156 4.828 -2.938 1.00 74.50 93 SER A N 1
ATOM 696 C CA . SER A 1 93 ? -9.019 5.342 -1.870 1.00 74.50 93 SER A CA 1
ATOM 697 C C . SER A 1 93 ? -10.269 4.481 -1.680 1.00 74.50 93 SER A C 1
ATOM 699 O O . SER A 1 93 ? -10.548 4.060 -0.562 1.00 74.50 93 SER A O 1
ATOM 701 N N . ASP A 1 94 ? -10.978 4.166 -2.760 1.00 73.88 94 ASP A N 1
ATOM 702 C CA . ASP A 1 94 ? -12.245 3.436 -2.683 1.00 73.88 94 ASP A CA 1
ATOM 703 C C . ASP A 1 94 ? -12.002 1.945 -2.389 1.00 73.88 94 ASP A C 1
ATOM 705 O O . ASP A 1 94 ? -12.697 1.332 -1.574 1.00 73.88 94 ASP A O 1
ATOM 709 N N . GLU A 1 95 ? -10.941 1.372 -2.964 1.00 73.75 95 GLU A N 1
ATOM 710 C CA . GLU A 1 95 ? -10.515 -0.010 -2.734 1.00 73.75 95 GLU A CA 1
ATOM 711 C C . GLU A 1 95 ? -10.007 -0.252 -1.308 1.00 73.75 95 GLU A C 1
ATOM 713 O O . GLU A 1 95 ? -10.070 -1.370 -0.811 1.00 73.75 95 GLU A O 1
ATOM 718 N N . LEU A 1 96 ? -9.503 0.773 -0.627 1.00 76.69 96 LEU A N 1
ATOM 719 C CA . LEU A 1 96 ? -9.115 0.667 0.776 1.00 76.69 96 LEU A CA 1
ATOM 720 C C . LEU A 1 96 ? -10.301 0.910 1.694 1.00 76.69 96 LEU A C 1
ATOM 722 O O . LEU A 1 96 ? -10.554 0.108 2.583 1.00 76.69 96 LEU A O 1
ATOM 726 N N . ASN A 1 97 ? -11.047 1.990 1.476 1.00 76.62 97 ASN A N 1
ATOM 727 C CA . ASN A 1 97 ? -12.055 2.439 2.431 1.00 76.62 97 ASN A CA 1
ATOM 728 C C . ASN A 1 97 ? -13.174 1.410 2.665 1.00 76.62 97 ASN A C 1
ATOM 730 O O . ASN A 1 97 ? -13.704 1.355 3.768 1.00 76.62 97 ASN A O 1
ATOM 734 N N . HIS A 1 98 ? -13.508 0.561 1.684 1.00 79.50 98 HIS A N 1
ATOM 735 C CA . HIS A 1 98 ? -14.509 -0.500 1.877 1.00 79.50 98 HIS A CA 1
ATOM 736 C C . HIS A 1 98 ? -14.017 -1.695 2.718 1.00 79.50 98 HIS A C 1
ATOM 738 O O . HIS A 1 98 ? -14.838 -2.489 3.171 1.00 79.50 98 HIS A O 1
ATOM 744 N N . LEU A 1 99 ? -12.701 -1.839 2.911 1.00 78.56 99 LEU A N 1
ATOM 745 C CA . LEU A 1 99 ? -12.082 -2.909 3.706 1.00 78.56 99 LEU A CA 1
ATOM 746 C C . LEU A 1 99 ? -11.745 -2.469 5.132 1.00 78.56 99 LEU A C 1
ATOM 748 O O . LEU A 1 99 ? -11.403 -3.304 5.967 1.00 78.56 99 LEU A O 1
ATOM 752 N N . LEU A 1 100 ? -11.756 -1.162 5.388 1.00 80.25 100 LEU A N 1
ATOM 753 C CA . LEU A 1 100 ? -11.296 -0.585 6.640 1.00 80.25 100 LEU A CA 1
ATOM 754 C C . LEU A 1 100 ? -12.468 -0.284 7.567 1.00 80.25 100 LEU A C 1
ATOM 756 O O . LEU A 1 100 ? -13.538 0.156 7.158 1.00 80.25 100 LEU A O 1
ATOM 760 N N . ASP A 1 101 ? -12.207 -0.466 8.853 1.00 80.56 101 ASP A N 1
ATOM 761 C CA . ASP A 1 101 ? -13.086 -0.075 9.945 1.00 80.56 101 ASP A CA 1
ATOM 762 C C . ASP A 1 101 ? -12.271 0.630 11.046 1.00 80.56 101 ASP A C 1
ATOM 764 O O . ASP A 1 101 ? -11.074 0.908 10.903 1.00 80.56 101 ASP A O 1
ATOM 768 N N . GLU A 1 102 ? -12.911 0.921 12.175 1.00 79.12 102 GLU A N 1
ATOM 769 C CA . GLU A 1 102 ? -12.281 1.602 13.313 1.00 79.12 102 GLU A CA 1
ATOM 770 C C . GLU A 1 102 ? -11.150 0.795 13.973 1.00 79.12 102 GLU A C 1
ATOM 772 O O . GLU A 1 102 ? -10.327 1.356 14.699 1.00 79.12 102 GLU A O 1
ATOM 777 N N . SER A 1 103 ? -11.077 -0.518 13.729 1.00 80.62 103 SER A N 1
ATOM 778 C CA . SER A 1 103 ? -10.007 -1.363 14.260 1.00 80.62 103 SER A CA 1
ATOM 779 C C . SER A 1 103 ? -8.696 -1.209 13.489 1.00 80.62 103 SER A C 1
ATOM 781 O O . SER A 1 103 ? -7.630 -1.557 14.003 1.00 80.62 103 SER A O 1
ATOM 783 N N . HIS A 1 104 ? -8.748 -0.660 12.277 1.00 83.12 104 HIS A N 1
ATOM 784 C CA . HIS A 1 104 ? -7.581 -0.448 11.439 1.00 83.12 104 HIS A CA 1
ATOM 785 C C . HIS A 1 104 ? -6.931 0.898 11.743 1.00 83.12 104 HIS A C 1
ATOM 787 O O . HIS A 1 104 ? -7.591 1.931 11.828 1.00 83.12 104 HIS A O 1
ATOM 793 N N . ALA A 1 105 ? -5.604 0.908 11.870 1.00 76.88 105 ALA A N 1
ATOM 794 C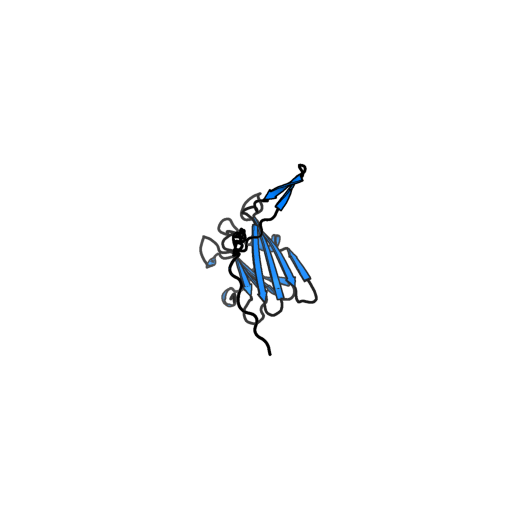 CA . ALA A 1 105 ? -4.859 2.131 12.136 1.00 76.88 105 ALA A CA 1
ATOM 795 C C . ALA A 1 105 ? -3.712 2.314 11.146 1.00 76.88 105 ALA A C 1
ATOM 797 O O . ALA A 1 105 ? -2.861 1.440 10.984 1.00 76.88 105 ALA A O 1
ATOM 798 N N . LEU A 1 106 ? -3.616 3.520 10.580 1.00 76.88 106 LEU A N 1
ATOM 799 C CA . LEU A 1 106 ? -2.574 3.902 9.623 1.00 76.88 106 LEU A CA 1
ATOM 800 C C . LEU A 1 106 ? -1.143 3.625 10.130 1.00 76.88 106 LEU A C 1
ATOM 802 O O . LEU A 1 106 ? -0.241 3.322 9.351 1.00 76.88 106 LEU A O 1
ATOM 806 N N . LYS A 1 107 ? -0.924 3.729 11.446 1.00 76.81 107 LYS A N 1
ATOM 807 C CA . LYS A 1 107 ? 0.386 3.497 12.071 1.00 76.81 107 LYS A CA 1
ATOM 808 C C . LYS A 1 107 ? 0.889 2.052 11.953 1.00 76.81 107 LYS A C 1
ATOM 810 O O . LYS A 1 107 ? 2.095 1.848 12.042 1.00 76.81 107 LYS A O 1
ATOM 815 N N . ASN A 1 108 ? -0.004 1.090 11.720 1.00 79.94 108 ASN A N 1
ATOM 816 C CA . ASN A 1 108 ? 0.307 -0.337 11.641 1.00 79.94 108 ASN A CA 1
ATOM 817 C C . ASN A 1 108 ? 0.194 -0.855 10.199 1.00 79.94 108 ASN A C 1
ATOM 819 O O . ASN A 1 108 ? -0.347 -1.928 9.946 1.00 79.94 108 ASN A O 1
ATOM 823 N N . MET A 1 109 ? 0.643 -0.048 9.246 1.00 85.81 109 MET A N 1
ATOM 824 C CA . MET A 1 109 ? 0.582 -0.367 7.829 1.00 85.81 109 MET A CA 1
ATOM 825 C C . MET A 1 109 ? 1.938 -0.883 7.340 1.00 85.81 109 MET A C 1
ATOM 827 O O . MET A 1 109 ? 2.962 -0.208 7.505 1.00 85.81 109 MET A O 1
ATOM 831 N N . GLU A 1 110 ? 1.937 -2.046 6.694 1.00 89.00 110 GLU A N 1
ATOM 832 C CA . GLU A 1 110 ? 3.108 -2.646 6.057 1.00 89.00 110 GLU A CA 1
ATOM 833 C C . GLU A 1 110 ? 2.991 -2.608 4.533 1.00 89.00 110 GLU A C 1
ATOM 835 O O . GLU A 1 110 ? 1.935 -2.874 3.972 1.00 89.00 110 GLU A O 1
ATOM 840 N N . LEU A 1 111 ? 4.103 -2.308 3.863 1.00 88.12 111 LEU A N 1
ATOM 841 C CA . LEU A 1 111 ? 4.247 -2.383 2.411 1.00 88.12 111 LEU A CA 1
ATOM 842 C C . LEU A 1 111 ? 5.461 -3.255 2.113 1.00 88.12 111 LEU A C 1
ATOM 844 O O . LEU A 1 111 ? 6.517 -3.047 2.713 1.00 88.12 111 LEU A O 1
ATOM 848 N N . GLY A 1 112 ? 5.330 -4.192 1.184 1.00 88.88 112 GLY A N 1
ATOM 849 C CA . GLY A 1 112 ? 6.432 -5.062 0.792 1.00 88.88 112 GLY A CA 1
ATOM 850 C C . GLY A 1 112 ? 6.196 -5.738 -0.547 1.00 88.88 112 GLY A C 1
ATOM 851 O O . GLY A 1 112 ? 5.196 -5.491 -1.222 1.00 88.88 112 GLY A O 1
ATOM 852 N N . CYS A 1 113 ? 7.128 -6.602 -0.928 1.00 85.94 113 CYS A N 1
ATOM 853 C CA . CYS A 1 113 ? 7.046 -7.347 -2.175 1.00 85.94 113 CYS A CA 1
ATOM 854 C C . CYS A 1 113 ? 6.411 -8.707 -1.937 1.00 85.94 113 CYS A C 1
ATOM 856 O O . CYS A 1 113 ? 6.664 -9.342 -0.917 1.00 85.94 113 CYS A O 1
ATOM 858 N N . LEU A 1 114 ? 5.615 -9.178 -2.886 1.00 86.12 114 LEU A N 1
ATOM 859 C CA . LEU A 1 114 ? 5.051 -10.518 -2.816 1.00 86.12 114 LEU A CA 1
ATOM 860 C C . LEU A 1 114 ? 6.063 -11.552 -3.305 1.00 86.12 114 LEU A C 1
ATOM 862 O O . LEU A 1 114 ? 6.841 -11.314 -4.236 1.00 86.12 114 LEU A O 1
ATOM 866 N N . SER A 1 115 ? 6.054 -12.725 -2.674 1.00 82.12 115 SER A N 1
ATOM 867 C CA . SER A 1 115 ? 6.848 -13.867 -3.127 1.00 82.12 115 SER A CA 1
ATOM 868 C C . SER A 1 115 ? 6.466 -14.304 -4.547 1.00 82.12 115 SER A C 1
ATOM 870 O O . SER A 1 115 ? 5.336 -14.110 -4.986 1.00 82.12 115 SER A O 1
ATOM 872 N N . GLY A 1 116 ? 7.407 -14.927 -5.266 1.00 70.25 116 GLY A N 1
ATOM 873 C CA . GLY A 1 116 ? 7.110 -15.575 -6.552 1.00 70.25 116 GLY A CA 1
ATOM 874 C C . GLY A 1 116 ? 6.703 -14.622 -7.680 1.00 70.25 116 GLY A C 1
ATOM 875 O O . GLY A 1 116 ? 5.875 -14.986 -8.500 1.00 70.25 116 GLY A O 1
ATOM 876 N N . ASP A 1 117 ? 7.268 -13.410 -7.713 1.00 66.19 117 ASP A N 1
ATOM 877 C CA . ASP A 1 117 ? 6.988 -12.374 -8.724 1.00 66.19 117 ASP A CA 1
ATOM 878 C C . ASP A 1 117 ? 5.592 -11.727 -8.644 1.00 66.19 117 ASP A C 1
ATOM 880 O O . ASP A 1 117 ? 5.265 -10.893 -9.490 1.00 66.19 117 ASP A O 1
ATOM 884 N N . GLY A 1 118 ? 4.827 -12.014 -7.582 1.00 68.00 118 GLY A N 1
ATOM 885 C CA . GLY A 1 118 ? 3.419 -11.626 -7.404 1.00 68.00 118 GLY A CA 1
ATOM 886 C C . GLY A 1 118 ? 3.107 -10.127 -7.281 1.00 68.00 118 GLY A C 1
ATOM 887 O O . GLY A 1 118 ? 1.941 -9.768 -7.142 1.00 68.00 118 GLY A O 1
ATOM 888 N N . GLY A 1 119 ? 4.113 -9.251 -7.352 1.00 82.69 119 GLY A N 1
ATOM 889 C CA . GLY A 1 119 ? 3.949 -7.799 -7.283 1.00 82.69 119 GLY A CA 1
ATOM 890 C C . GLY A 1 119 ? 4.180 -7.240 -5.881 1.00 82.69 119 GLY A C 1
ATOM 891 O O . GLY A 1 119 ? 5.173 -7.562 -5.227 1.00 82.69 119 GLY A O 1
ATOM 892 N N . VAL A 1 120 ? 3.280 -6.369 -5.445 1.00 86.56 120 VAL A N 1
ATOM 893 C CA . VAL A 1 120 ? 3.357 -5.580 -4.215 1.00 86.56 120 VAL A CA 1
ATOM 894 C C . VAL A 1 120 ? 2.235 -6.005 -3.284 1.00 86.56 120 VAL A C 1
ATOM 896 O O . VAL A 1 120 ? 1.106 -6.207 -3.722 1.00 86.56 120 VAL A O 1
ATOM 899 N N . GLY A 1 121 ? 2.533 -6.104 -1.996 1.00 88.00 121 GLY A N 1
ATOM 900 C CA . GLY A 1 121 ? 1.541 -6.343 -0.965 1.00 88.00 121 GLY A CA 1
ATOM 901 C C . GLY A 1 121 ? 1.482 -5.193 0.035 1.00 88.00 121 GLY A C 1
ATOM 902 O O . GLY A 1 121 ? 2.507 -4.619 0.412 1.00 88.00 121 GLY A O 1
ATOM 903 N N . LEU A 1 122 ? 0.270 -4.888 0.476 1.00 87.81 122 LEU A N 1
ATOM 904 C CA . LEU A 1 122 ? -0.052 -3.947 1.535 1.00 87.81 122 LEU A CA 1
ATOM 905 C C . LEU A 1 122 ? -0.859 -4.685 2.607 1.00 87.81 122 LEU A C 1
ATOM 907 O O . LEU A 1 122 ? -1.842 -5.353 2.291 1.00 87.81 122 LEU A O 1
ATOM 911 N N . ILE A 1 123 ? -0.435 -4.562 3.863 1.00 89.12 123 ILE A N 1
ATOM 912 C CA . ILE A 1 123 ? -1.177 -5.060 5.024 1.00 89.12 123 ILE A CA 1
ATOM 913 C C . ILE A 1 123 ? -1.543 -3.868 5.898 1.00 89.12 123 ILE A C 1
ATOM 915 O O . ILE A 1 123 ? -0.671 -3.071 6.253 1.00 89.12 123 ILE A O 1
ATOM 919 N N . LEU A 1 124 ? -2.811 -3.764 6.286 1.00 87.75 124 LEU A N 1
ATOM 920 C CA . LEU A 1 124 ? -3.237 -2.886 7.372 1.00 87.75 124 LEU A CA 1
ATOM 921 C C . LEU A 1 124 ? -3.664 -3.748 8.550 1.00 87.75 124 LEU A C 1
ATOM 923 O O . LEU A 1 124 ? -4.621 -4.514 8.452 1.00 87.75 124 LEU A O 1
ATOM 927 N N . HIS A 1 125 ? -2.941 -3.634 9.662 1.00 87.12 125 HIS A N 1
ATOM 928 C CA . HIS A 1 125 ? -3.252 -4.442 10.832 1.00 87.12 125 HIS A CA 1
ATOM 929 C C . HIS A 1 125 ? -4.470 -3.911 11.590 1.00 87.12 125 HIS A C 1
ATOM 931 O O . HIS A 1 125 ? -4.550 -2.715 11.898 1.00 87.12 125 HIS A O 1
ATOM 937 N N . SER A 1 126 ? -5.358 -4.835 11.950 1.00 85.62 126 SER A N 1
ATOM 938 C CA . SER A 1 126 ? -6.483 -4.595 12.848 1.00 85.62 126 SER A CA 1
ATOM 939 C C . SER A 1 126 ? -6.057 -4.769 14.308 1.00 85.62 126 SER A C 1
ATOM 941 O O . SER A 1 126 ? -5.272 -5.655 14.656 1.00 85.62 126 SER A O 1
ATOM 943 N N . THR A 1 127 ? -6.608 -3.946 15.197 1.00 83.75 127 THR A N 1
ATOM 944 C CA . THR A 1 127 ? -6.484 -4.123 16.651 1.00 83.75 127 THR A CA 1
ATOM 945 C C . THR A 1 127 ? -7.293 -5.308 17.186 1.00 83.75 127 THR A C 1
ATOM 947 O O . THR A 1 127 ? -7.038 -5.741 18.308 1.00 83.75 127 THR A O 1
ATOM 950 N N . GLN A 1 128 ? -8.222 -5.863 16.400 1.00 83.69 128 GLN A N 1
ATOM 951 C CA . GLN A 1 128 ? -9.032 -7.034 16.765 1.00 83.69 128 GLN A CA 1
ATOM 952 C C . GLN A 1 128 ? -8.305 -8.369 16.529 1.00 83.69 128 GLN A C 1
ATOM 954 O O . GLN A 1 128 ? -8.768 -9.412 16.987 1.00 83.69 128 GLN A O 1
ATOM 959 N N . GLY A 1 129 ? -7.155 -8.357 15.845 1.00 80.69 129 GLY A N 1
ATOM 960 C CA . GLY A 1 129 ? -6.298 -9.528 15.644 1.00 80.69 129 GLY A CA 1
ATOM 961 C C . GLY A 1 129 ? -5.990 -9.829 14.176 1.00 80.69 129 GLY A C 1
ATOM 962 O O . GLY A 1 129 ? -6.542 -9.224 13.263 1.00 80.69 129 GLY A O 1
ATOM 963 N N . VAL A 1 130 ? -5.100 -10.802 13.948 1.00 82.44 130 VAL A N 1
ATOM 964 C CA . VAL A 1 130 ? -4.499 -11.081 12.626 1.00 82.44 130 VAL A CA 1
ATOM 965 C C . VAL A 1 130 ? -5.529 -11.469 11.560 1.00 82.44 130 VAL A C 1
ATOM 967 O O . VAL A 1 130 ? -5.382 -11.076 10.407 1.00 82.44 130 VAL A O 1
ATOM 970 N N . SER A 1 131 ? -6.588 -12.191 11.937 1.00 82.31 131 SER A N 1
ATOM 971 C CA . SER A 1 131 ? -7.655 -12.613 11.018 1.00 82.31 131 SER A CA 1
ATOM 972 C C . SER A 1 131 ? -8.484 -11.453 10.459 1.00 82.31 131 SER A C 1
ATOM 974 O O . SER A 1 131 ? -9.194 -11.643 9.478 1.00 82.31 131 SER A O 1
ATOM 976 N N . HIS A 1 132 ? -8.404 -10.275 11.081 1.00 84.25 132 HIS A N 1
ATOM 977 C CA . HIS A 1 132 ? -9.131 -9.070 10.681 1.00 84.25 132 HIS A CA 1
ATOM 978 C C . HIS A 1 132 ? -8.243 -8.086 9.915 1.00 84.25 132 HIS A C 1
ATOM 980 O O . HIS A 1 132 ? -8.681 -6.984 9.624 1.00 84.25 132 HIS A O 1
ATOM 986 N N . ASN A 1 133 ? -6.995 -8.447 9.601 1.00 87.38 133 ASN A N 1
ATOM 987 C CA . ASN A 1 133 ? -6.128 -7.581 8.811 1.00 87.38 133 ASN A CA 1
ATOM 988 C C . ASN A 1 133 ? -6.656 -7.448 7.377 1.00 87.38 133 ASN A C 1
ATOM 990 O O . ASN A 1 133 ? -6.946 -8.450 6.713 1.00 87.38 133 ASN A O 1
ATOM 994 N N . ALA A 1 134 ? -6.666 -6.222 6.862 1.00 86.94 134 ALA A N 1
ATOM 995 C CA . ALA A 1 134 ? -6.886 -5.975 5.446 1.00 86.94 134 ALA A CA 1
ATOM 996 C C . ALA A 1 134 ? -5.608 -6.287 4.653 1.00 86.94 134 ALA A C 1
ATOM 998 O O . ALA A 1 134 ? -4.523 -5.785 4.970 1.00 86.94 134 ALA A O 1
ATOM 999 N N . HIS A 1 135 ? -5.751 -7.104 3.610 1.00 88.25 135 HIS A N 1
ATOM 1000 C CA . HIS A 1 135 ? -4.667 -7.502 2.719 1.00 88.25 135 HIS A CA 1
ATOM 1001 C C . HIS A 1 135 ? -4.976 -7.030 1.306 1.00 88.25 135 HIS A C 1
ATOM 1003 O O . HIS A 1 135 ? -6.050 -7.295 0.771 1.00 88.25 135 HIS A O 1
ATOM 1009 N N . ILE A 1 136 ? -4.023 -6.335 0.699 1.00 86.06 136 ILE A N 1
ATOM 1010 C CA . ILE A 1 136 ? -4.171 -5.795 -0.647 1.00 86.06 136 ILE A CA 1
ATOM 1011 C C . ILE A 1 136 ? -2.957 -6.207 -1.455 1.00 86.06 136 ILE A C 1
ATOM 1013 O O . ILE A 1 136 ? -1.817 -5.949 -1.069 1.00 86.06 136 ILE A O 1
ATOM 1017 N N . GLN A 1 137 ? -3.212 -6.846 -2.587 1.00 86.69 137 GLN A N 1
ATOM 1018 C CA . GLN A 1 137 ? -2.202 -7.189 -3.572 1.00 86.69 137 GLN A CA 1
ATOM 1019 C C . GLN A 1 137 ? -2.343 -6.269 -4.778 1.00 86.69 137 GLN A C 1
ATOM 1021 O O . GLN A 1 137 ? -3.446 -5.981 -5.237 1.00 86.69 137 GLN A O 1
ATOM 1026 N N . ILE A 1 138 ? -1.206 -5.830 -5.301 1.00 81.81 138 ILE A N 1
ATOM 1027 C CA . ILE A 1 138 ? -1.123 -5.042 -6.522 1.00 81.81 138 ILE A CA 1
ATOM 1028 C C . ILE A 1 138 ? -0.120 -5.727 -7.425 1.00 81.81 138 ILE A C 1
ATOM 1030 O O . ILE A 1 138 ? 1.042 -5.899 -7.055 1.00 81.81 138 ILE A O 1
ATOM 1034 N N . ASP A 1 139 ? -0.565 -6.149 -8.599 1.00 79.12 139 ASP A N 1
ATOM 1035 C CA . ASP A 1 139 ? 0.333 -6.787 -9.550 1.00 79.12 139 ASP A CA 1
ATOM 1036 C C . ASP A 1 139 ? 1.214 -5.765 -10.293 1.00 79.12 139 ASP A C 1
ATOM 1038 O O . ASP A 1 139 ? 1.179 -4.555 -10.056 1.00 79.12 139 ASP A O 1
ATOM 1042 N N . ARG A 1 140 ? 2.037 -6.259 -11.218 1.00 72.56 140 ARG A N 1
ATOM 1043 C CA . ARG A 1 140 ? 2.958 -5.428 -12.011 1.00 72.56 140 ARG A CA 1
ATOM 1044 C C . ARG A 1 140 ? 2.244 -4.491 -12.994 1.00 72.56 140 ARG A C 1
ATOM 1046 O O . ARG A 1 140 ? 2.822 -3.489 -13.430 1.00 72.56 140 ARG A O 1
ATOM 1053 N N . ASP A 1 141 ? 0.994 -4.797 -13.320 1.00 74.25 141 ASP A N 1
ATOM 1054 C CA . ASP A 1 141 ? 0.156 -4.008 -14.218 1.00 74.25 141 ASP A CA 1
ATOM 1055 C C . ASP A 1 141 ? -0.612 -2.913 -13.465 1.00 74.25 141 ASP A C 1
ATOM 1057 O O . ASP A 1 141 ? -1.154 -2.002 -14.092 1.00 74.25 141 ASP A O 1
ATOM 1061 N N . GLY A 1 142 ? -0.588 -2.947 -12.129 1.00 71.75 142 GLY A N 1
ATOM 1062 C CA . GLY A 1 142 ? -1.308 -2.019 -11.263 1.00 71.75 142 GLY A CA 1
ATOM 1063 C C . GLY A 1 142 ? -2.743 -2.450 -10.973 1.00 71.75 142 GLY A C 1
ATOM 1064 O O . GLY A 1 142 ? -3.536 -1.631 -10.511 1.00 71.75 142 GLY A O 1
ATOM 1065 N N . ARG A 1 143 ? -3.097 -3.714 -11.239 1.00 78.12 143 ARG A N 1
ATOM 1066 C CA . ARG A 1 143 ? -4.401 -4.273 -10.870 1.00 78.12 143 ARG A CA 1
ATOM 1067 C C . ARG A 1 143 ? -4.423 -4.582 -9.381 1.00 78.12 143 ARG A C 1
ATOM 1069 O O . ARG A 1 143 ? -3.463 -5.134 -8.846 1.00 78.12 143 ARG A O 1
ATOM 1076 N N . VAL A 1 144 ? -5.531 -4.232 -8.738 1.00 79.94 144 VAL A N 1
ATOM 1077 C CA . VAL A 1 144 ? -5.720 -4.303 -7.287 1.00 79.94 144 VAL A CA 1
ATOM 1078 C C . VAL A 1 144 ? -6.578 -5.516 -6.947 1.00 79.94 144 VAL A C 1
ATOM 1080 O O . VAL A 1 144 ? -7.630 -5.726 -7.547 1.00 79.94 144 VAL A O 1
ATOM 1083 N N . PHE A 1 145 ? -6.140 -6.299 -5.967 1.00 84.69 145 PHE A N 1
ATOM 1084 C CA . PHE A 1 145 ? -6.833 -7.480 -5.463 1.00 84.69 145 PHE A CA 1
ATOM 1085 C C . PHE A 1 145 ? -6.997 -7.350 -3.949 1.00 84.69 145 PHE A C 1
ATOM 1087 O O . PHE A 1 145 ? -6.031 -7.042 -3.253 1.00 84.69 145 PHE A O 1
ATOM 1094 N N . THR A 1 146 ? -8.210 -7.581 -3.446 1.00 78.75 146 THR A N 1
ATOM 1095 C CA . THR A 1 146 ? -8.577 -7.325 -2.038 1.00 78.75 146 THR A CA 1
ATOM 1096 C C . THR A 1 146 ? -9.257 -8.510 -1.340 1.00 78.75 146 THR A C 1
ATOM 1098 O O . THR A 1 146 ? -9.243 -8.588 -0.118 1.00 78.75 146 THR A O 1
ATOM 1101 N N . ASN A 1 147 ? -9.796 -9.471 -2.100 1.00 70.19 147 ASN A N 1
ATOM 1102 C CA . ASN A 1 147 ? -10.552 -10.629 -1.600 1.00 70.19 147 ASN A CA 1
ATOM 1103 C C . ASN A 1 147 ? -9.915 -11.953 -2.051 1.00 70.19 147 ASN A C 1
ATOM 1105 O O . ASN A 1 147 ? -10.522 -12.724 -2.793 1.00 70.19 147 ASN A O 1
ATOM 1109 N N . PHE A 1 148 ? -8.663 -12.196 -1.672 1.00 72.75 148 PHE A N 1
ATOM 1110 C CA . PHE A 1 148 ? -7.924 -13.403 -2.055 1.00 72.75 148 PHE A CA 1
ATOM 1111 C C . PHE A 1 148 ? -7.597 -14.282 -0.842 1.00 72.75 148 PHE A C 1
ATOM 1113 O O . PHE A 1 148 ? -7.635 -13.835 0.305 1.00 72.75 148 PHE A O 1
ATOM 1120 N N . ASP A 1 149 ? -7.267 -15.548 -1.107 1.00 66.06 149 ASP A N 1
ATOM 1121 C CA . ASP A 1 149 ? -6.845 -16.500 -0.081 1.00 66.06 149 ASP A CA 1
ATOM 1122 C C . ASP A 1 149 ? -5.495 -16.071 0.524 1.00 66.06 149 ASP A C 1
ATOM 1124 O O . ASP A 1 149 ? -4.460 -16.026 -0.149 1.00 66.06 149 ASP A O 1
ATOM 1128 N N . GLN A 1 150 ? -5.520 -15.727 1.812 1.00 66.69 150 GLN A N 1
ATOM 1129 C CA . GLN A 1 150 ? -4.379 -15.192 2.558 1.00 66.69 150 GLN A CA 1
ATOM 1130 C C . GLN A 1 150 ? -3.240 -16.210 2.716 1.00 66.69 150 GLN A C 1
ATOM 1132 O O . GLN A 1 150 ? -2.113 -15.815 3.012 1.00 66.69 150 GLN A O 1
ATOM 1137 N N . THR A 1 151 ? -3.490 -17.507 2.496 1.00 61.69 151 THR A N 1
ATOM 1138 C CA . THR A 1 151 ? -2.472 -18.563 2.645 1.00 61.69 151 THR A CA 1
ATOM 1139 C C . THR A 1 151 ? -1.273 -18.400 1.704 1.00 61.69 151 THR A C 1
ATOM 1141 O O . THR A 1 151 ? -0.175 -18.853 2.033 1.00 61.69 151 THR A O 1
ATOM 1144 N N . GLY A 1 152 ? -1.441 -17.711 0.570 1.00 59.78 152 GLY A N 1
ATOM 1145 C CA . GLY A 1 152 ? -0.360 -17.404 -0.376 1.00 59.78 152 GLY A CA 1
ATOM 1146 C C . GLY A 1 152 ? 0.300 -16.034 -0.186 1.00 59.78 152 GLY A C 1
ATOM 1147 O O . GLY A 1 152 ? 1.278 -15.726 -0.870 1.00 59.78 152 GLY A O 1
ATOM 1148 N N . PHE A 1 153 ? -0.214 -15.192 0.714 1.00 72.31 153 PHE A N 1
ATOM 1149 C CA . PHE A 1 153 ? 0.236 -13.810 0.846 1.00 72.31 153 PHE A CA 1
ATOM 1150 C C . PHE A 1 153 ? 1.416 -13.704 1.808 1.00 72.31 153 PHE A C 1
ATOM 1152 O O . PHE A 1 153 ? 1.273 -13.785 3.027 1.00 72.31 153 PHE A O 1
ATOM 1159 N N . LYS A 1 154 ? 2.609 -13.486 1.252 1.00 79.31 154 LYS A N 1
ATOM 1160 C CA . LYS A 1 154 ? 3.827 -13.288 2.037 1.00 79.31 154 LYS A CA 1
ATOM 1161 C C . LYS A 1 154 ? 4.586 -12.066 1.550 1.00 79.31 154 LYS A C 1
ATOM 1163 O O . LYS A 1 154 ? 5.102 -12.059 0.432 1.00 79.31 154 LYS A O 1
ATOM 1168 N N . LEU A 1 155 ? 4.695 -11.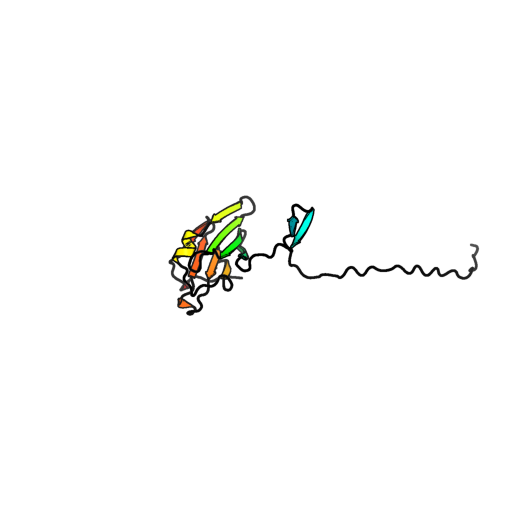069 2.428 1.00 81.12 155 LEU A N 1
ATOM 1169 C CA . LEU A 1 155 ? 5.613 -9.957 2.227 1.00 81.12 155 LEU A CA 1
ATOM 1170 C C . LEU A 1 155 ? 7.052 -10.440 2.430 1.00 81.12 155 LEU A C 1
ATOM 1172 O O . LEU A 1 155 ? 7.406 -10.971 3.485 1.00 81.12 155 LEU A O 1
ATOM 1176 N N . VAL A 1 156 ? 7.882 -10.239 1.416 1.00 79.38 156 VAL A N 1
ATOM 1177 C CA . VAL A 1 156 ? 9.337 -10.345 1.484 1.00 79.38 156 VAL A CA 1
ATOM 1178 C C . VAL A 1 156 ? 9.866 -8.919 1.653 1.00 79.38 156 VAL A C 1
ATOM 1180 O O . VAL A 1 156 ? 9.488 -8.029 0.884 1.00 79.38 156 VAL A O 1
ATOM 1183 N N . LYS A 1 157 ? 10.647 -8.702 2.714 1.00 63.16 157 LYS A N 1
ATOM 1184 C CA . LYS A 1 157 ? 11.243 -7.409 3.078 1.00 63.16 157 LYS A CA 1
ATOM 1185 C C . LYS A 1 157 ? 12.670 -7.321 2.552 1.00 63.16 157 LYS A C 1
ATOM 1187 O O . LYS A 1 157 ? 13.351 -8.372 2.574 1.00 63.16 157 LYS A O 1
#

Radius of gyration: 26.58 Å; chains: 1; bounding box: 93×56×35 Å

Foldseek 3Di:
DDDDDDDDDDPPPPPPPPPPPPPPPDDDDFDWDQDPVRDIDRDDDPPQWDWDWEDAPQWTWIWIWGADPDDFRFIWIWIWTGNPPDIDIDTCRVVPVVLDGNQWDPVQKDKAYFPPQQGIKIWTDGVVDDVSIFIWGAHNVRDIDTDDDCVRGDGDD

pLDDT: mean 70.03, std 15.18, range [37.34, 89.12]

Sequence (157 aa):
MPKLKPSKAAAMLTLGMLMALPQLSSANGVSVKRGEDGRYYAVERPSSMQRRSADCKGISVRMIAQLLHGRGTELFARIIVSDGANTRAFQLSDELNHLLDESHALKNMELGCLSGDGGVGLILHSTQGVSHNAHIQIDRDGRVFTNFDQTGFKLVK